Protein AF-A0A846S8R4-F1 (afdb_monomer)

Secondary structure (DSSP, 8-state):
--PPP-------------------------PPPPPSSGGGS-TTTSPPTTTSPPP---SPTT----PPPPSSPPP-----S------------

Sequence (93 aa):
MTNSTAGQDPAEAQTPTPTPASDTSAGEATTPAEAESPEDADPSEVPSTEDLEEPSTEKDPGEEPKAPKREEPEPDHEAVGIGVVDTEEPQAG

Radius of gyration: 28.48 Å; Cα contacts (8 Å, |Δi|>4): 4; chains: 1; bounding box: 70×52×66 Å

Structure (mmCIF, N/CA/C/O backbone):
data_AF-A0A846S8R4-F1
#
_entry.id   AF-A0A846S8R4-F1
#
loop_
_atom_site.group_PDB
_atom_site.id
_atom_site.type_symbol
_atom_site.label_atom_id
_atom_site.label_alt_id
_atom_site.label_comp_id
_atom_site.label_asym_id
_atom_site.label_entity_id
_atom_site.label_seq_id
_atom_site.pdbx_PDB_ins_code
_atom_site.Cartn_x
_atom_site.Cartn_y
_atom_site.Cartn_z
_atom_site.occupancy
_atom_site.B_iso_or_equiv
_atom_site.auth_seq_id
_atom_site.auth_comp_id
_atom_site.auth_asym_id
_atom_site.auth_atom_id
_atom_site.pdbx_PDB_model_num
ATOM 1 N N . MET A 1 1 ? 41.119 -40.442 19.672 1.00 36.91 1 MET A N 1
ATOM 2 C CA . MET A 1 1 ? 41.496 -39.846 18.375 1.00 36.91 1 MET A CA 1
ATOM 3 C C . MET A 1 1 ? 40.276 -39.883 17.469 1.00 36.91 1 MET A C 1
ATOM 5 O O . MET A 1 1 ? 39.760 -40.961 17.232 1.00 36.91 1 MET A O 1
ATOM 9 N N . THR A 1 2 ? 39.791 -38.684 17.129 1.00 47.12 2 THR A N 1
ATOM 10 C CA . THR A 1 2 ? 38.973 -38.279 15.965 1.00 47.12 2 THR A CA 1
ATOM 11 C C . THR A 1 2 ? 37.876 -39.221 15.449 1.00 47.12 2 THR A C 1
ATOM 13 O O . THR A 1 2 ? 3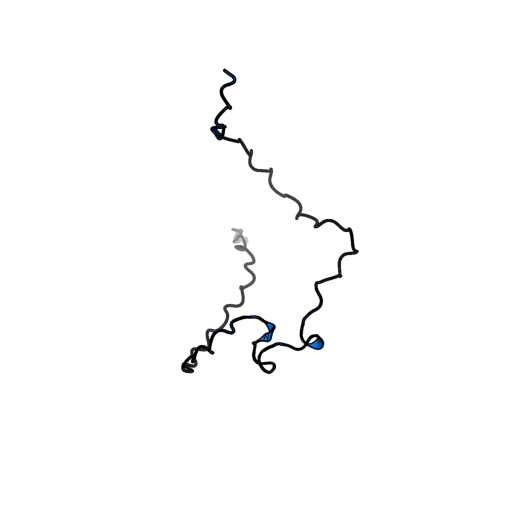8.168 -40.147 14.700 1.00 47.12 2 THR A O 1
ATOM 16 N N . ASN A 1 3 ? 36.612 -38.856 15.688 1.00 44.19 3 ASN A N 1
ATOM 17 C CA . ASN A 1 3 ? 35.605 -38.997 14.637 1.00 44.19 3 ASN A CA 1
ATOM 18 C C . ASN A 1 3 ? 35.426 -37.630 13.975 1.00 44.19 3 ASN A C 1
ATOM 20 O O . ASN A 1 3 ? 35.130 -36.638 14.641 1.00 44.19 3 ASN A O 1
ATOM 24 N N . SER A 1 4 ? 35.716 -37.608 12.679 1.00 54.50 4 SER A N 1
ATOM 25 C CA . SER A 1 4 ? 35.689 -36.445 11.806 1.00 54.50 4 SER A CA 1
ATOM 26 C C . SER A 1 4 ? 34.266 -36.043 11.430 1.00 54.50 4 SER A C 1
ATOM 28 O O . SER A 1 4 ? 33.365 -36.869 11.316 1.00 54.50 4 SER A O 1
ATOM 30 N N . THR A 1 5 ? 34.143 -34.738 11.230 1.00 56.72 5 THR A N 1
ATOM 31 C CA . THR A 1 5 ? 32.990 -33.955 10.796 1.00 56.72 5 THR A CA 1
ATOM 32 C C . THR A 1 5 ? 32.297 -34.470 9.526 1.00 56.72 5 THR A C 1
ATOM 34 O O . THR A 1 5 ? 32.956 -34.862 8.563 1.00 56.72 5 THR A O 1
ATOM 37 N N . ALA A 1 6 ? 30.971 -34.363 9.505 1.00 46.50 6 ALA A N 1
ATOM 38 C CA . ALA A 1 6 ? 30.201 -33.993 8.324 1.00 46.50 6 ALA A CA 1
ATOM 39 C C . ALA A 1 6 ? 29.082 -33.076 8.827 1.00 46.50 6 ALA A C 1
ATOM 41 O O . ALA A 1 6 ? 28.260 -33.485 9.648 1.00 46.50 6 ALA A O 1
ATOM 42 N N . GLY A 1 7 ? 29.143 -31.809 8.418 1.00 41.78 7 GLY A N 1
ATOM 43 C CA . GLY A 1 7 ? 28.171 -30.792 8.784 1.00 41.78 7 GLY A CA 1
ATOM 44 C C . GLY A 1 7 ? 26.790 -31.193 8.286 1.00 41.78 7 GLY A C 1
ATOM 45 O O . GLY A 1 7 ? 26.611 -31.486 7.108 1.00 41.78 7 GLY A O 1
ATOM 46 N N . GLN A 1 8 ? 25.829 -31.226 9.201 1.00 41.91 8 GLN A N 1
ATOM 47 C CA . GLN A 1 8 ? 24.442 -31.025 8.832 1.00 41.91 8 GLN A CA 1
ATOM 48 C C . GLN A 1 8 ? 24.274 -29.518 8.692 1.00 41.91 8 GLN A C 1
ATOM 50 O O . GLN A 1 8 ? 24.334 -28.799 9.691 1.00 41.91 8 GLN A O 1
ATOM 55 N N . ASP A 1 9 ? 24.128 -29.049 7.458 1.00 47.22 9 ASP A N 1
ATOM 56 C CA . ASP A 1 9 ? 23.566 -27.734 7.189 1.00 47.22 9 ASP A CA 1
ATOM 57 C C . ASP A 1 9 ? 22.260 -27.608 7.990 1.00 47.22 9 ASP A C 1
ATOM 59 O O . ASP A 1 9 ? 21.391 -28.482 7.868 1.00 47.22 9 ASP A O 1
ATOM 63 N N . PRO A 1 10 ? 22.092 -26.592 8.855 1.00 49.41 10 PRO A N 1
ATOM 64 C CA . PRO A 1 10 ? 20.782 -26.311 9.398 1.00 49.41 10 PRO A CA 1
ATOM 65 C C . PRO A 1 10 ? 19.941 -25.808 8.229 1.00 49.41 10 PRO A C 1
ATOM 67 O O . PRO A 1 10 ? 20.080 -24.669 7.786 1.00 49.41 10 PRO A O 1
ATOM 70 N N . ALA A 1 11 ? 19.106 -26.712 7.715 1.00 52.66 11 ALA A N 1
ATOM 71 C CA . ALA A 1 11 ? 17.944 -26.379 6.920 1.00 52.66 11 ALA A CA 1
ATOM 72 C C . ALA A 1 11 ? 17.289 -25.145 7.541 1.00 52.66 11 ALA A C 1
ATOM 74 O O . ALA A 1 11 ? 17.027 -25.130 8.744 1.00 52.66 11 ALA A O 1
ATOM 75 N N . GLU A 1 12 ? 17.161 -24.120 6.705 1.00 47.19 12 GLU A N 1
ATOM 76 C CA . GLU A 1 12 ? 16.292 -22.958 6.811 1.00 47.19 12 GLU A CA 1
ATOM 77 C C . GLU A 1 12 ? 15.611 -22.802 8.172 1.00 47.19 12 GLU A C 1
ATOM 79 O O . GLU A 1 12 ? 14.756 -23.605 8.550 1.00 47.19 12 GLU A O 1
ATOM 84 N N . ALA A 1 13 ? 15.951 -21.731 8.893 1.00 54.34 13 ALA A N 1
ATOM 85 C CA . ALA A 1 13 ? 15.161 -21.270 10.024 1.00 54.34 13 ALA A CA 1
ATOM 86 C C . ALA A 1 13 ? 13.784 -20.810 9.516 1.00 54.34 13 ALA A C 1
ATOM 88 O O . ALA A 1 13 ? 13.503 -19.619 9.415 1.00 54.34 13 ALA A O 1
ATOM 89 N N . GLN A 1 14 ? 12.929 -21.770 9.168 1.00 54.50 14 GLN A N 1
ATOM 90 C CA . GLN A 1 14 ? 11.512 -21.563 8.983 1.00 54.50 14 GLN A CA 1
ATOM 91 C C . GLN A 1 14 ? 10.978 -21.241 10.369 1.00 54.50 14 GLN A C 1
ATOM 93 O O . GLN A 1 14 ? 10.797 -22.116 11.219 1.00 54.50 14 GLN A O 1
ATOM 98 N N . THR A 1 15 ? 10.806 -19.949 10.638 1.00 51.94 15 THR A N 1
ATOM 99 C CA . THR A 1 15 ? 9.934 -19.525 11.722 1.00 51.94 15 THR A CA 1
ATOM 100 C C . THR A 1 15 ? 8.596 -20.218 11.469 1.00 51.94 15 THR A C 1
ATOM 102 O O . THR A 1 15 ? 8.075 -20.133 10.355 1.00 51.94 15 THR A O 1
ATOM 105 N N . PRO A 1 16 ? 8.056 -20.990 12.425 1.00 65.56 16 PRO A N 1
ATOM 106 C CA . PRO A 1 16 ? 6.777 -21.635 12.200 1.00 65.56 16 PRO A CA 1
ATOM 107 C C . PRO A 1 16 ? 5.754 -20.529 11.942 1.00 65.56 16 PRO A C 1
ATOM 109 O O . PRO A 1 16 ? 5.482 -19.719 12.829 1.00 65.56 16 PRO A O 1
ATOM 112 N N . THR A 1 17 ? 5.208 -20.468 10.724 1.00 58.53 17 THR A N 1
ATOM 113 C CA . THR A 1 17 ? 3.997 -19.691 10.464 1.00 58.53 17 THR A CA 1
ATOM 114 C C . THR A 1 17 ? 2.957 -20.196 11.459 1.00 58.53 17 THR A C 1
ATOM 116 O O . THR A 1 17 ? 2.695 -21.405 11.471 1.00 58.53 17 THR A O 1
ATOM 119 N N . PRO A 1 18 ? 2.394 -19.339 12.331 1.00 65.75 18 PRO A N 1
ATOM 120 C CA . PRO A 1 18 ? 1.332 -19.778 13.215 1.00 65.75 18 PRO A CA 1
ATOM 121 C C . PRO A 1 18 ? 0.199 -20.288 12.330 1.00 65.75 18 PRO A C 1
ATOM 123 O O . PRO A 1 18 ? -0.418 -19.535 11.582 1.00 65.75 18 PRO A O 1
ATOM 126 N N . THR A 1 19 ? -0.024 -21.599 12.363 1.00 65.44 19 THR A N 1
ATOM 127 C CA . THR A 1 19 ? -1.206 -22.196 11.754 1.00 65.44 19 THR A CA 1
ATOM 128 C C . THR A 1 19 ? -2.377 -21.714 12.600 1.00 65.44 19 THR A C 1
ATOM 130 O O . THR A 1 19 ? -2.383 -22.023 13.797 1.00 65.44 19 THR A O 1
ATOM 133 N N . PRO A 1 20 ? -3.337 -20.940 12.059 1.00 61.19 20 PRO A N 1
ATOM 134 C CA . PRO A 1 20 ? -4.541 -20.652 12.814 1.00 61.19 20 PRO A CA 1
ATOM 135 C C . PRO A 1 20 ? -5.184 -22.003 13.118 1.00 61.19 20 PRO A C 1
ATOM 137 O O . PRO A 1 20 ? -5.503 -22.770 12.209 1.00 61.19 20 PRO A O 1
ATOM 140 N N . ALA A 1 21 ? -5.294 -22.340 14.401 1.00 58.88 21 ALA A N 1
ATOM 141 C CA . ALA A 1 21 ? -6.071 -23.492 14.812 1.00 58.88 21 ALA A CA 1
ATOM 142 C C . ALA A 1 21 ? -7.505 -23.215 14.358 1.00 58.88 21 ALA A C 1
ATOM 144 O O . ALA A 1 21 ? -8.171 -22.341 14.909 1.00 58.88 21 ALA A O 1
ATOM 145 N N . SER A 1 22 ? -7.952 -23.896 13.303 1.00 55.03 22 SER A N 1
ATOM 146 C CA . SER A 1 22 ? -9.348 -23.866 12.892 1.00 55.03 22 SER A CA 1
ATOM 147 C C . SER A 1 22 ? -10.159 -24.559 13.978 1.00 55.03 22 SER A C 1
ATOM 149 O O . SER A 1 22 ? -10.346 -25.776 13.958 1.00 55.03 22 SER A O 1
ATOM 151 N N . ASP A 1 23 ? -10.601 -23.775 14.956 1.00 57.72 23 ASP A N 1
ATOM 152 C CA . ASP A 1 23 ? -11.647 -24.157 15.886 1.00 57.72 23 ASP A CA 1
ATOM 153 C C . ASP A 1 23 ? -12.904 -24.415 15.048 1.00 57.72 23 ASP A C 1
ATOM 155 O O . ASP A 1 23 ? -13.597 -23.502 14.608 1.00 57.72 23 ASP A O 1
ATOM 159 N N . THR A 1 24 ? -13.145 -25.685 14.716 1.00 58.22 24 THR A N 1
ATOM 160 C CA . THR A 1 24 ? -14.378 -26.118 14.048 1.00 58.22 24 THR A CA 1
ATOM 161 C C . THR A 1 24 ? -15.468 -26.227 15.107 1.00 58.22 24 THR A C 1
ATOM 163 O O . THR A 1 24 ? -15.992 -27.303 15.391 1.00 58.22 24 THR A O 1
ATOM 166 N N . SER A 1 25 ? -15.793 -25.099 15.733 1.00 57.28 25 SER A N 1
ATOM 167 C CA . SER A 1 25 ? -17.092 -24.922 16.354 1.00 57.28 25 SER A CA 1
ATOM 168 C C . SER A 1 25 ? -18.073 -24.695 15.212 1.00 57.28 25 SER A C 1
ATOM 170 O O . SER A 1 25 ? -18.077 -23.645 14.572 1.00 57.28 25 SER A O 1
ATOM 172 N N . ALA A 1 26 ? -18.858 -25.726 14.899 1.00 59.09 26 ALA A N 1
ATOM 173 C CA . ALA A 1 26 ? -19.971 -25.650 13.963 1.00 59.09 26 ALA A CA 1
ATOM 174 C C . ALA A 1 26 ? -21.096 -24.795 14.572 1.00 59.09 26 ALA A C 1
ATOM 176 O O . ALA A 1 26 ? -22.164 -25.293 14.919 1.00 59.09 26 ALA A O 1
ATOM 177 N N . GLY A 1 27 ? -20.828 -23.502 14.746 1.00 61.44 27 GLY A N 1
ATOM 178 C CA . GLY A 1 27 ? -21.868 -22.493 14.772 1.00 61.44 27 GLY A CA 1
ATOM 179 C C . GLY A 1 27 ? -22.446 -22.431 13.369 1.00 61.44 27 GLY A C 1
ATOM 180 O O . GLY A 1 27 ? -21.710 -22.280 12.395 1.00 61.44 27 GLY A O 1
ATOM 181 N N . GLU A 1 28 ? -23.753 -22.626 13.253 1.00 61.41 28 GLU A N 1
ATOM 182 C CA . GLU A 1 28 ? -24.479 -22.359 12.020 1.00 61.41 28 GLU A CA 1
ATOM 183 C C . GLU A 1 28 ? -24.167 -20.911 11.615 1.00 61.41 28 GLU A C 1
ATOM 185 O O . GLU A 1 28 ? -24.559 -19.970 12.303 1.00 61.41 28 GLU A O 1
ATOM 190 N N . ALA A 1 29 ? -23.361 -20.731 10.566 1.00 63.78 29 ALA A N 1
ATOM 191 C CA . ALA A 1 29 ? -23.019 -19.415 10.056 1.00 63.78 29 ALA A CA 1
ATOM 192 C C . ALA A 1 29 ? -24.256 -18.860 9.349 1.00 63.78 29 ALA A C 1
ATOM 194 O O . ALA A 1 29 ? -24.432 -19.022 8.143 1.00 63.78 29 ALA A O 1
ATOM 195 N N . THR A 1 30 ? -25.158 -18.248 10.110 1.00 67.56 30 THR A N 1
ATOM 196 C CA . THR A 1 30 ? -26.197 -17.399 9.540 1.00 67.56 30 THR A CA 1
ATOM 197 C C . THR A 1 30 ? -25.502 -16.166 8.991 1.00 67.56 30 THR A C 1
ATOM 199 O O . THR A 1 30 ? -25.126 -15.277 9.751 1.00 67.56 30 THR A O 1
ATOM 202 N N . THR A 1 31 ? -25.275 -16.141 7.678 1.00 71.50 31 THR A N 1
ATOM 203 C CA . THR A 1 31 ? -24.787 -14.950 6.981 1.00 71.50 31 THR A CA 1
ATOM 204 C C . THR A 1 31 ? -25.785 -13.814 7.214 1.00 71.50 31 THR A C 1
ATOM 206 O O . THR A 1 31 ? -26.956 -13.984 6.848 1.00 71.50 31 THR A O 1
ATOM 209 N N . PRO A 1 32 ? -25.368 -12.693 7.828 1.00 73.00 32 PRO A N 1
ATOM 210 C CA . PRO A 1 32 ? -26.208 -11.510 7.955 1.00 73.00 32 PRO A CA 1
ATOM 211 C C . PRO A 1 32 ? -26.691 -11.046 6.578 1.00 73.00 32 PRO A C 1
ATOM 213 O O . PRO A 1 32 ? -26.032 -11.298 5.566 1.00 73.00 32 PRO A O 1
ATOM 216 N N . ALA A 1 33 ? -27.851 -10.390 6.531 1.00 79.44 33 ALA A N 1
ATOM 217 C CA . ALA A 1 33 ? -28.308 -9.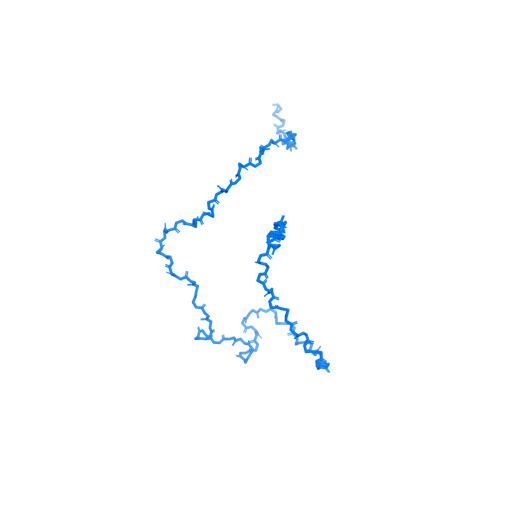755 5.300 1.00 79.44 33 ALA A CA 1
ATOM 218 C C . ALA A 1 33 ? -27.254 -8.739 4.830 1.00 79.44 33 ALA A C 1
ATOM 220 O O . ALA A 1 33 ? -26.735 -7.971 5.639 1.00 79.44 33 ALA A O 1
ATOM 221 N N . GLU A 1 34 ? -26.916 -8.769 3.541 1.00 81.38 34 GLU A N 1
ATOM 222 C CA . GLU A 1 34 ? -25.961 -7.830 2.954 1.00 81.38 34 GLU A CA 1
ATOM 223 C C . GLU A 1 34 ? -26.541 -6.412 3.018 1.00 81.38 34 GLU A C 1
ATOM 225 O O . GLU A 1 34 ? -27.671 -6.182 2.583 1.00 81.38 34 GLU A O 1
ATOM 230 N N . ALA A 1 35 ? -25.781 -5.480 3.591 1.00 82.19 35 ALA A N 1
ATOM 231 C CA . ALA A 1 35 ? -26.158 -4.075 3.630 1.00 82.19 35 ALA A CA 1
ATOM 232 C C . ALA A 1 35 ? -25.983 -3.452 2.239 1.00 82.19 35 ALA A C 1
ATOM 234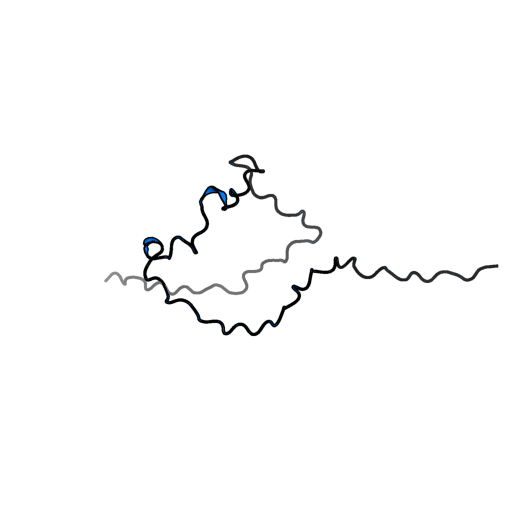 O O . ALA A 1 35 ? -24.972 -3.664 1.569 1.00 82.19 35 ALA A O 1
ATOM 235 N N . GLU A 1 36 ? -26.950 -2.642 1.816 1.00 87.19 36 GLU A N 1
ATOM 236 C CA . GLU A 1 36 ? -26.960 -2.038 0.477 1.00 87.19 36 GLU A CA 1
ATOM 237 C C . GLU A 1 36 ? -25.941 -0.883 0.350 1.00 87.19 36 GLU A C 1
ATOM 239 O O . GLU A 1 36 ? -25.618 -0.435 -0.751 1.00 87.19 36 GLU A O 1
ATOM 244 N N . SER A 1 37 ? -25.422 -0.380 1.478 1.00 85.50 37 SER A N 1
ATOM 245 C CA . SER A 1 37 ? -24.403 0.675 1.588 1.00 85.50 37 SER A CA 1
ATOM 246 C C . SER A 1 37 ? -23.766 0.675 2.990 1.00 85.50 37 SER A C 1
ATOM 248 O O . SER A 1 37 ? -24.393 0.193 3.931 1.00 85.50 37 SER A O 1
ATOM 250 N N . PRO A 1 38 ? -22.553 1.233 3.173 1.00 81.88 38 PRO A N 1
ATOM 251 C CA . PRO A 1 38 ? -21.889 1.27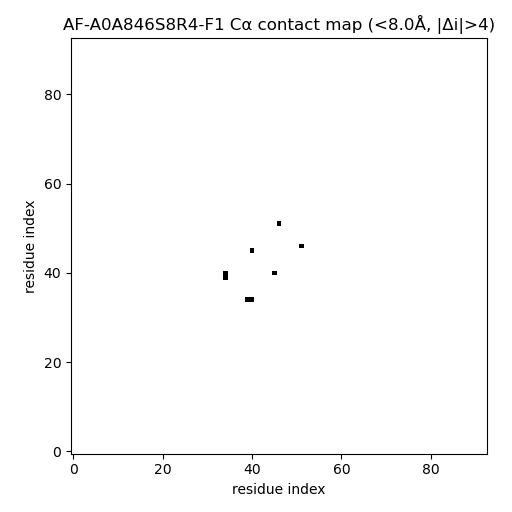9 4.480 1.00 81.88 38 PRO A CA 1
ATOM 252 C C . PRO A 1 38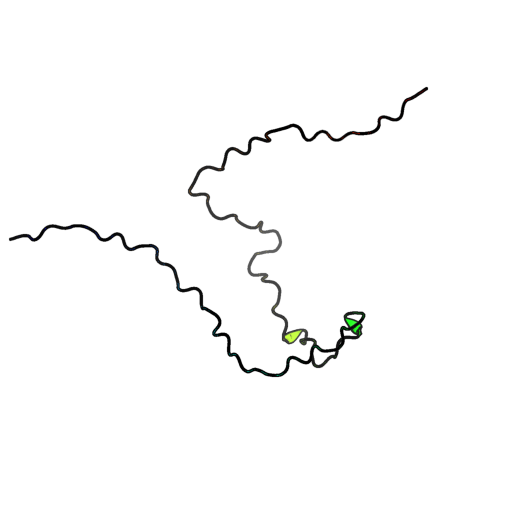 ? -22.682 2.039 5.558 1.00 81.88 38 PRO A C 1
ATOM 254 O O . PRO A 1 38 ? -22.636 1.648 6.718 1.00 81.88 38 PRO A O 1
ATOM 257 N N . GLU A 1 39 ? -23.463 3.062 5.195 1.00 87.50 39 GLU A N 1
ATOM 258 C CA . GLU A 1 39 ? -24.379 3.741 6.127 1.00 87.50 39 GLU A CA 1
ATOM 259 C C . GLU A 1 39 ? -25.550 2.872 6.629 1.00 87.50 39 GLU A C 1
ATOM 261 O O . GLU A 1 39 ? -26.151 3.216 7.645 1.00 87.50 39 GLU A O 1
ATOM 266 N N . ASP A 1 40 ? -25.889 1.779 5.936 1.00 90.00 40 ASP A N 1
ATOM 267 C CA . ASP A 1 40 ? -26.975 0.855 6.310 1.00 90.00 40 ASP A CA 1
ATOM 268 C C . ASP A 1 40 ? -26.473 -0.303 7.198 1.00 90.00 40 ASP A C 1
ATOM 270 O O . ASP A 1 40 ? -27.255 -1.125 7.673 1.00 90.00 40 ASP A O 1
ATOM 274 N N . ALA A 1 41 ? -25.158 -0.377 7.437 1.00 86.38 41 ALA A N 1
ATOM 275 C CA . ALA A 1 41 ? -24.565 -1.393 8.294 1.00 86.38 41 ALA A CA 1
ATOM 276 C C . ALA A 1 41 ? -25.027 -1.243 9.754 1.00 86.38 41 ALA A C 1
ATOM 278 O O . ALA A 1 41 ? -25.172 -0.132 10.272 1.00 86.38 41 ALA A O 1
ATOM 279 N N . ASP A 1 42 ? -25.223 -2.377 10.436 1.00 88.62 42 ASP A N 1
ATOM 280 C CA . ASP A 1 42 ? -25.571 -2.389 11.857 1.00 88.62 42 ASP A CA 1
ATOM 281 C C . ASP A 1 42 ? -24.447 -1.727 12.678 1.00 88.62 42 ASP A C 1
ATOM 283 O O . ASP A 1 42 ? -23.305 -2.199 12.642 1.00 88.62 42 ASP A O 1
ATOM 287 N N . PRO A 1 43 ? -24.729 -0.658 13.447 1.00 85.06 43 PRO A N 1
ATOM 288 C CA . PRO A 1 43 ? -23.715 0.028 14.237 1.00 85.06 43 PRO A CA 1
ATOM 289 C C . PRO A 1 43 ? -23.076 -0.850 15.321 1.00 85.06 43 PRO A C 1
ATOM 291 O O . PRO A 1 43 ? -22.032 -0.467 15.837 1.00 85.06 43 PRO A O 1
ATOM 294 N N . SER A 1 44 ? -23.669 -1.992 15.698 1.00 88.62 44 SER A N 1
ATOM 295 C CA . SER A 1 44 ? -23.007 -2.932 16.614 1.00 88.62 44 SER A CA 1
ATOM 296 C C . SER A 1 44 ? -21.901 -3.752 15.952 1.00 88.62 44 SER A C 1
ATOM 298 O O . SER A 1 44 ? -21.037 -4.269 16.654 1.00 88.62 44 SER A O 1
ATOM 300 N N . GLU A 1 45 ? -21.941 -3.889 14.626 1.00 86.31 45 GLU A N 1
ATOM 301 C CA . GLU A 1 45 ? -20.971 -4.651 13.831 1.00 86.31 45 GLU A CA 1
ATOM 302 C C . GLU A 1 45 ? -19.874 -3.745 13.248 1.00 86.31 45 GLU A C 1
ATOM 304 O O . GLU A 1 45 ? -18.792 -4.221 12.906 1.00 86.31 45 GLU A O 1
ATOM 309 N N . VAL A 1 46 ? -20.131 -2.435 13.135 1.00 89.19 46 VAL A N 1
ATOM 310 C CA . VAL A 1 46 ? -19.140 -1.454 12.677 1.00 89.19 46 VAL A CA 1
ATOM 311 C C . VAL A 1 46 ? -18.209 -1.084 13.841 1.00 89.19 46 VAL A C 1
ATOM 313 O O . VAL A 1 46 ? -18.685 -0.556 14.848 1.00 89.19 46 VAL A O 1
ATOM 316 N N . PRO A 1 47 ? -16.884 -1.312 13.728 1.00 87.88 47 PRO A N 1
ATOM 317 C CA . PRO A 1 47 ? -15.928 -0.900 14.752 1.00 87.88 47 PRO A CA 1
ATOM 318 C C . PRO A 1 47 ? -15.978 0.610 14.983 1.00 87.88 47 PRO A C 1
ATOM 320 O O . PRO A 1 47 ? -16.144 1.386 14.036 1.00 87.88 47 PRO A O 1
ATOM 323 N N . SER A 1 48 ? -15.800 1.041 16.233 1.00 90.19 48 SER A N 1
ATOM 324 C CA . SER A 1 48 ? -15.699 2.469 16.521 1.00 90.19 48 SER A CA 1
ATOM 325 C C . SER A 1 48 ? -14.379 3.035 15.992 1.00 90.19 48 SER A C 1
ATOM 327 O O . SER A 1 48 ? -13.412 2.306 15.768 1.00 90.19 48 SER A O 1
ATOM 329 N N . THR A 1 49 ? -14.315 4.349 15.781 1.00 88.25 49 THR A N 1
ATOM 330 C CA . THR A 1 49 ? -13.095 5.014 15.297 1.00 88.25 49 THR A CA 1
ATOM 331 C C . THR A 1 49 ? -11.894 4.799 16.210 1.00 88.25 49 THR A C 1
ATOM 333 O O . THR A 1 49 ? -10.764 4.776 15.742 1.00 88.25 49 THR A O 1
ATOM 336 N N . GLU A 1 50 ? -12.144 4.628 17.502 1.00 90.44 50 GLU A N 1
ATOM 337 C CA . GLU A 1 50 ? -11.160 4.357 18.537 1.00 90.44 50 GLU A CA 1
ATOM 338 C C . GLU A 1 50 ? -10.634 2.914 18.495 1.00 90.44 50 GLU A C 1
ATOM 340 O O . GLU A 1 50 ? -9.525 2.665 18.968 1.00 90.44 50 GLU A O 1
ATOM 345 N N . ASP A 1 51 ? -11.408 1.979 17.932 1.00 90.75 51 ASP A N 1
ATOM 346 C CA . ASP A 1 51 ? -11.009 0.577 17.748 1.00 90.75 51 ASP A CA 1
ATOM 347 C C . ASP A 1 51 ? -10.184 0.367 16.468 1.00 90.75 51 ASP A C 1
ATOM 349 O O . ASP A 1 51 ? -9.510 -0.655 16.324 1.00 90.75 51 ASP A O 1
ATOM 353 N N . LEU A 1 52 ? -10.243 1.308 15.520 1.00 89.06 52 LEU A N 1
ATOM 354 C CA . LEU A 1 52 ? -9.461 1.242 14.291 1.00 89.06 52 LEU A CA 1
ATOM 355 C C . LEU A 1 52 ? -8.010 1.634 14.574 1.00 89.06 52 LEU A C 1
ATOM 357 O O . LEU A 1 52 ? -7.722 2.730 15.052 1.00 89.06 52 LEU A O 1
ATOM 361 N N . GLU A 1 53 ? -7.078 0.747 14.229 1.00 85.75 53 GLU A N 1
ATOM 362 C CA . GLU A 1 53 ? -5.657 1.078 14.263 1.00 85.75 53 GLU A CA 1
ATOM 363 C C . GLU A 1 53 ? -5.366 2.219 13.280 1.00 85.75 53 GLU A C 1
ATOM 365 O O . GLU A 1 53 ? -5.776 2.185 12.114 1.00 85.75 53 GLU A O 1
ATOM 370 N N . GLU A 1 54 ? -4.640 3.241 13.742 1.00 83.19 54 GLU A N 1
ATOM 371 C CA . GLU A 1 54 ? -4.188 4.302 12.849 1.00 83.19 54 GLU A CA 1
ATOM 372 C C . GLU A 1 54 ? -3.268 3.711 11.770 1.00 83.19 54 GLU A C 1
ATOM 374 O O . GLU A 1 54 ? -2.442 2.836 12.064 1.00 83.19 54 GLU A O 1
ATOM 379 N N . PRO A 1 55 ? -3.359 4.188 10.513 1.00 74.94 55 PRO A N 1
ATOM 380 C CA . PRO A 1 55 ? -2.394 3.797 9.499 1.00 74.94 55 PRO A CA 1
ATOM 381 C C . PRO A 1 55 ? -0.992 4.114 10.021 1.00 74.94 55 PRO A C 1
ATOM 383 O O . PRO A 1 55 ? -0.747 5.216 10.506 1.00 74.94 55 PRO A O 1
ATOM 386 N N . SER A 1 56 ? -0.076 3.146 9.935 1.00 72.75 56 SER A N 1
ATOM 387 C CA . SER A 1 56 ? 1.276 3.278 10.485 1.00 72.75 56 SER A CA 1
ATOM 388 C C . SER A 1 56 ? 1.981 4.535 9.955 1.00 72.75 56 SER A C 1
ATOM 390 O O . SER A 1 56 ? 2.518 4.537 8.846 1.00 72.75 56 SER A O 1
ATOM 392 N N . THR A 1 57 ? 2.036 5.581 10.783 1.00 72.75 57 THR A N 1
ATOM 393 C CA . THR A 1 57 ? 2.780 6.832 10.552 1.00 72.75 57 THR A CA 1
ATOM 394 C C . THR A 1 57 ? 4.221 6.759 11.059 1.00 72.75 57 THR A C 1
ATOM 396 O O . THR A 1 57 ? 4.905 7.774 11.131 1.00 72.75 57 THR A O 1
ATOM 399 N N . GLU A 1 58 ? 4.722 5.563 11.395 1.00 74.19 58 GLU A N 1
ATOM 400 C CA . GLU A 1 58 ? 6.105 5.376 11.862 1.00 74.19 58 GLU A CA 1
ATOM 401 C C . GLU A 1 58 ? 7.152 5.883 10.850 1.00 74.19 58 GLU A C 1
ATOM 403 O O . GLU A 1 58 ? 8.295 6.161 11.214 1.00 74.19 58 GLU A O 1
ATOM 408 N N . LYS A 1 59 ? 6.770 6.023 9.576 1.00 78.62 59 LYS A N 1
ATOM 409 C CA . LYS A 1 59 ? 7.570 6.705 8.557 1.00 78.62 59 LYS A CA 1
ATOM 410 C C . LYS A 1 59 ? 7.112 8.145 8.405 1.00 78.62 59 LYS A C 1
ATOM 412 O O . LYS A 1 59 ? 5.916 8.412 8.293 1.00 78.62 59 LYS A O 1
ATOM 417 N N . ASP A 1 60 ? 8.084 9.051 8.358 1.00 83.62 60 ASP A N 1
ATOM 418 C CA . ASP A 1 60 ? 7.815 10.465 8.142 1.00 83.62 60 ASP A CA 1
ATOM 419 C C . ASP A 1 60 ? 7.045 10.659 6.821 1.00 83.62 60 ASP A C 1
ATOM 421 O O . ASP A 1 60 ? 7.380 10.030 5.808 1.00 83.62 60 ASP A O 1
ATOM 425 N N . PRO A 1 61 ? 6.029 11.540 6.783 1.00 77.50 61 PRO A N 1
ATOM 426 C CA . PRO A 1 61 ? 5.343 11.887 5.546 1.00 77.50 61 PRO A CA 1
ATOM 427 C C . PRO A 1 61 ? 6.343 12.324 4.464 1.00 77.50 61 PRO A C 1
ATOM 429 O O . PRO A 1 61 ? 7.087 13.288 4.641 1.00 77.50 61 PRO A O 1
ATOM 432 N N . GLY A 1 62 ? 6.353 11.613 3.333 1.00 81.19 62 GLY A N 1
ATOM 433 C CA . GLY A 1 62 ? 7.291 11.843 2.228 1.00 81.19 62 GLY A CA 1
ATOM 434 C C . GLY A 1 62 ? 8.519 10.925 2.211 1.00 81.19 62 GLY A C 1
ATOM 435 O O . GLY A 1 62 ? 9.307 11.012 1.272 1.00 81.19 62 GLY A O 1
ATOM 436 N N . GLU A 1 63 ? 8.687 10.029 3.189 1.00 81.38 63 GLU A N 1
ATOM 437 C CA . GLU A 1 63 ? 9.667 8.945 3.089 1.00 81.38 63 GLU A CA 1
ATOM 438 C C . GLU A 1 63 ? 9.175 7.885 2.087 1.00 81.38 63 GLU A C 1
ATOM 440 O O . GLU A 1 63 ? 8.109 7.289 2.255 1.00 81.38 63 GLU A O 1
ATOM 445 N N . GLU A 1 64 ? 9.949 7.644 1.025 1.00 82.81 64 GLU A N 1
ATOM 446 C CA . GLU A 1 64 ? 9.641 6.583 0.063 1.00 82.81 64 GLU A CA 1
ATOM 447 C C . GLU A 1 64 ? 9.755 5.191 0.714 1.00 82.81 64 GLU A C 1
ATOM 449 O O . GLU A 1 64 ? 10.653 4.957 1.536 1.00 82.81 64 GLU A O 1
ATOM 454 N N . PRO A 1 65 ? 8.908 4.223 0.316 1.00 79.25 65 PRO A N 1
ATOM 455 C CA . PRO A 1 65 ? 9.071 2.834 0.716 1.00 79.25 65 PRO A CA 1
ATOM 456 C C . PRO A 1 65 ? 10.455 2.324 0.301 1.00 79.25 65 PRO A C 1
ATOM 458 O O . PRO A 1 65 ? 10.779 2.226 -0.883 1.00 79.25 65 PRO A O 1
ATOM 461 N N . LYS A 1 66 ? 11.290 1.974 1.281 1.00 80.50 66 LYS A N 1
ATOM 462 C CA . LYS A 1 66 ? 12.597 1.371 1.007 1.00 80.50 66 LYS A CA 1
ATOM 463 C C . LYS A 1 66 ? 12.392 -0.083 0.613 1.00 80.50 66 LYS A C 1
ATOM 465 O O . LYS A 1 66 ? 12.029 -0.906 1.453 1.00 80.50 66 LYS A O 1
ATOM 470 N N . ALA A 1 67 ? 12.654 -0.402 -0.650 1.00 83.38 67 ALA A N 1
ATOM 471 C CA . ALA A 1 67 ? 12.736 -1.790 -1.078 1.00 83.38 67 ALA A CA 1
ATOM 472 C C . ALA A 1 67 ? 13.831 -2.524 -0.272 1.00 83.38 67 ALA A C 1
ATOM 474 O O . ALA A 1 67 ? 14.866 -1.923 0.054 1.00 83.38 67 ALA A O 1
ATOM 475 N N . PRO A 1 68 ? 13.638 -3.816 0.052 1.00 82.19 68 PRO A N 1
ATOM 476 C CA . PRO A 1 68 ? 14.711 -4.652 0.569 1.00 82.19 68 PRO A CA 1
ATOM 477 C C . PRO A 1 68 ? 15.938 -4.581 -0.344 1.00 82.19 68 PRO A C 1
ATOM 479 O O . PRO A 1 68 ? 15.820 -4.440 -1.563 1.00 82.19 68 PRO A O 1
ATOM 482 N N . LYS A 1 69 ? 17.134 -4.687 0.242 1.00 85.81 69 LYS A N 1
ATOM 483 C CA . LYS A 1 69 ? 18.362 -4.765 -0.554 1.00 85.81 69 LYS A CA 1
ATOM 484 C C . LYS A 1 69 ? 18.306 -6.032 -1.400 1.00 85.81 69 LYS A C 1
ATOM 486 O O . LYS A 1 69 ? 18.081 -7.113 -0.865 1.00 85.81 69 LYS A O 1
ATOM 491 N N . ARG A 1 70 ? 18.529 -5.891 -2.703 1.00 84.38 70 ARG A N 1
ATOM 492 C CA . ARG A 1 70 ? 18.648 -7.035 -3.603 1.00 84.38 70 ARG A CA 1
ATOM 493 C C . ARG A 1 70 ? 19.955 -7.764 -3.306 1.00 84.38 70 ARG A C 1
ATOM 495 O O . ARG A 1 70 ? 21.022 -7.158 -3.378 1.00 84.38 70 ARG A O 1
ATOM 502 N N . GLU A 1 71 ? 19.863 -9.038 -2.950 1.00 88.69 71 GLU A N 1
ATOM 503 C CA . GLU A 1 71 ? 21.036 -9.912 -2.794 1.00 88.69 71 GLU A CA 1
ATOM 504 C C . GLU A 1 71 ? 21.436 -10.554 -4.130 1.00 88.69 71 GLU A C 1
ATOM 506 O O . GLU A 1 71 ? 22.605 -10.862 -4.356 1.00 88.69 71 GLU A O 1
ATOM 511 N N . GLU A 1 72 ? 20.472 -10.675 -5.043 1.00 88.06 72 GLU A N 1
ATOM 512 C CA . GLU A 1 72 ? 20.620 -11.281 -6.362 1.00 88.06 72 GLU A CA 1
ATOM 513 C C . GLU A 1 72 ? 20.377 -10.245 -7.472 1.00 88.06 72 GLU A C 1
ATOM 515 O O . GLU A 1 72 ? 19.621 -9.288 -7.267 1.00 88.06 72 GLU A O 1
ATOM 520 N N . PRO A 1 73 ? 21.009 -10.398 -8.649 1.00 87.62 73 PRO A N 1
ATOM 521 C CA . PRO A 1 73 ? 20.761 -9.517 -9.788 1.00 87.62 73 PRO A CA 1
ATOM 522 C C . PRO A 1 73 ? 19.279 -9.523 -10.192 1.00 87.62 73 PRO A C 1
ATOM 524 O O . PRO A 1 73 ? 18.560 -10.502 -9.980 1.00 87.62 73 PRO A O 1
ATOM 527 N N . GLU A 1 74 ? 18.798 -8.413 -10.759 1.00 85.38 74 GLU A N 1
ATOM 528 C CA . GLU A 1 74 ? 17.437 -8.386 -11.300 1.00 85.38 74 GLU A CA 1
ATOM 529 C C . GLU A 1 74 ? 17.320 -9.391 -12.453 1.00 85.38 74 GLU A C 1
ATOM 531 O O . GLU A 1 74 ? 18.269 -9.519 -13.228 1.00 85.38 74 GLU A O 1
ATOM 536 N N . PRO A 1 75 ? 16.185 -10.100 -12.591 1.00 86.31 75 PRO A N 1
ATOM 537 C CA . PRO A 1 75 ? 15.902 -10.828 -13.816 1.00 86.31 75 PRO A CA 1
ATOM 538 C C . PRO A 1 75 ? 15.985 -9.870 -15.002 1.00 86.31 75 PRO A C 1
ATOM 540 O O . PRO A 1 75 ? 15.440 -8.765 -14.944 1.00 86.31 75 PRO A O 1
ATOM 543 N N . ASP A 1 76 ? 16.639 -10.296 -16.080 1.00 85.81 76 ASP A N 1
ATOM 544 C CA . ASP A 1 76 ? 16.671 -9.531 -17.320 1.00 85.81 76 ASP A CA 1
ATOM 545 C C . ASP A 1 76 ? 15.242 -9.455 -17.877 1.00 85.81 76 ASP A C 1
ATOM 547 O O . ASP A 1 76 ? 14.728 -10.398 -18.483 1.00 85.81 76 ASP A O 1
ATOM 551 N N . HIS A 1 77 ? 14.556 -8.342 -17.607 1.00 82.88 77 HIS A N 1
ATOM 552 C CA . HIS A 1 77 ? 13.211 -8.077 -18.103 1.00 82.88 77 HIS A CA 1
ATOM 553 C C . HIS A 1 77 ? 13.273 -7.765 -19.603 1.00 82.88 77 HIS A C 1
ATOM 555 O O . HIS A 1 77 ? 13.221 -6.610 -20.025 1.00 82.88 77 HIS A O 1
ATOM 561 N N . GLU A 1 78 ? 13.398 -8.801 -20.428 1.00 85.00 78 GLU A N 1
ATOM 562 C CA . GLU A 1 78 ? 13.211 -8.677 -21.867 1.00 85.00 78 GLU A CA 1
ATOM 563 C C . GLU A 1 78 ? 11.708 -8.610 -22.165 1.00 85.00 78 GLU A C 1
ATOM 565 O O . GLU A 1 78 ? 10.954 -9.545 -21.886 1.00 85.00 78 GLU A O 1
ATOM 570 N N . ALA A 1 79 ? 11.253 -7.490 -22.735 1.00 82.56 79 ALA A N 1
ATOM 571 C CA . ALA A 1 79 ? 9.919 -7.393 -23.316 1.00 82.56 79 ALA A CA 1
ATOM 572 C C . ALA A 1 79 ? 9.878 -8.252 -24.588 1.00 82.56 79 ALA A C 1
ATOM 574 O O . ALA A 1 79 ? 10.091 -7.773 -25.703 1.00 82.56 79 ALA A O 1
ATOM 575 N N . VAL A 1 80 ? 9.676 -9.556 -24.412 1.00 82.69 80 VAL A N 1
ATOM 576 C CA . VAL A 1 80 ? 9.573 -10.499 -25.522 1.00 82.69 80 VAL A CA 1
ATOM 577 C C . VAL A 1 80 ? 8.227 -10.292 -26.209 1.00 82.69 80 VAL A C 1
ATOM 579 O O . VAL A 1 80 ? 7.174 -10.638 -25.677 1.00 82.69 80 VAL A O 1
ATOM 582 N N . GLY A 1 81 ? 8.286 -9.739 -27.420 1.00 80.31 81 GLY A N 1
ATOM 583 C CA . GLY A 1 81 ? 7.123 -9.426 -28.245 1.00 80.31 81 GLY A CA 1
ATOM 584 C C . GLY A 1 81 ? 6.703 -7.962 -28.134 1.00 80.31 81 GLY A C 1
ATOM 585 O O . GLY A 1 81 ? 6.656 -7.372 -27.059 1.00 80.31 81 GLY A O 1
ATOM 586 N N . ILE A 1 82 ? 6.379 -7.361 -29.276 1.00 76.44 82 ILE A N 1
ATOM 587 C CA . ILE A 1 82 ? 5.752 -6.042 -29.325 1.00 76.44 82 ILE A CA 1
ATOM 588 C C . ILE A 1 82 ? 4.259 -6.285 -29.106 1.00 76.44 82 ILE A C 1
ATOM 590 O O . ILE A 1 82 ? 3.637 -6.995 -29.897 1.00 76.44 82 ILE A O 1
ATOM 594 N N . GLY A 1 83 ? 3.677 -5.729 -28.045 1.00 73.81 83 GLY A N 1
ATOM 595 C CA . GLY A 1 83 ? 2.224 -5.647 -27.944 1.00 73.81 83 GLY A CA 1
ATOM 596 C C . GLY A 1 83 ? 1.709 -4.820 -29.119 1.00 73.81 83 GLY A C 1
ATOM 597 O O . GLY A 1 83 ? 1.954 -3.617 -29.176 1.00 73.81 83 GLY A O 1
ATOM 598 N N . VAL A 1 84 ? 1.061 -5.465 -30.087 1.00 78.62 84 VAL A N 1
ATOM 599 C CA . VAL A 1 84 ? 0.415 -4.770 -31.202 1.00 78.62 84 VAL A CA 1
ATOM 600 C C . VAL A 1 84 ? -0.868 -4.162 -30.649 1.00 78.62 84 VAL A C 1
ATOM 602 O O . VAL A 1 84 ? -1.786 -4.887 -30.276 1.00 78.62 84 VAL A O 1
ATOM 605 N N . VAL A 1 85 ? -0.907 -2.836 -30.531 1.00 76.62 85 VAL A N 1
ATOM 606 C CA . VAL A 1 85 ? -2.150 -2.107 -30.271 1.00 76.62 85 VAL A CA 1
ATOM 607 C C . VAL A 1 85 ? -2.645 -1.611 -31.618 1.00 76.62 85 VAL A C 1
ATOM 609 O O . VAL A 1 85 ? -2.099 -0.648 -32.159 1.00 76.62 85 VAL A O 1
ATOM 612 N N . ASP A 1 86 ? -3.654 -2.283 -32.167 1.00 73.81 86 ASP A N 1
ATOM 613 C CA . ASP A 1 86 ? -4.365 -1.798 -33.346 1.00 73.81 86 ASP A CA 1
ATOM 614 C C . ASP A 1 86 ? -5.050 -0.474 -32.977 1.00 73.81 86 ASP A C 1
ATOM 616 O O . ASP A 1 86 ? -6.068 -0.442 -32.290 1.00 73.81 86 ASP A O 1
ATOM 620 N N . THR A 1 87 ? -4.455 0.646 -33.384 1.00 70.31 87 THR A N 1
ATOM 621 C CA . THR A 1 87 ? -5.150 1.934 -33.395 1.00 70.31 87 THR A CA 1
ATOM 622 C C . THR A 1 87 ? -5.802 2.050 -34.760 1.00 70.31 87 THR A C 1
ATOM 624 O O . THR A 1 87 ? -5.103 2.137 -35.767 1.00 70.31 87 THR A O 1
ATOM 627 N N . GLU A 1 88 ? -7.132 2.019 -34.811 1.00 74.12 88 GLU A N 1
ATOM 628 C CA . GLU A 1 88 ? -7.863 2.349 -36.032 1.00 74.12 88 GLU A CA 1
ATOM 629 C C . GLU A 1 88 ? -7.518 3.798 -36.416 1.00 74.12 88 GLU A C 1
ATOM 631 O O . GLU A 1 88 ? -7.961 4.756 -35.782 1.00 74.12 88 GLU A O 1
ATOM 636 N N . GLU A 1 89 ? -6.649 3.972 -37.412 1.00 70.88 89 GLU A N 1
ATOM 637 C CA . GLU A 1 89 ? -6.273 5.285 -37.932 1.00 70.88 89 GLU A CA 1
ATOM 638 C C . GLU A 1 89 ? -7.511 5.904 -38.612 1.00 70.88 89 GLU A C 1
ATOM 640 O O . GLU A 1 89 ? -8.089 5.265 -39.502 1.00 70.88 89 GLU A O 1
ATO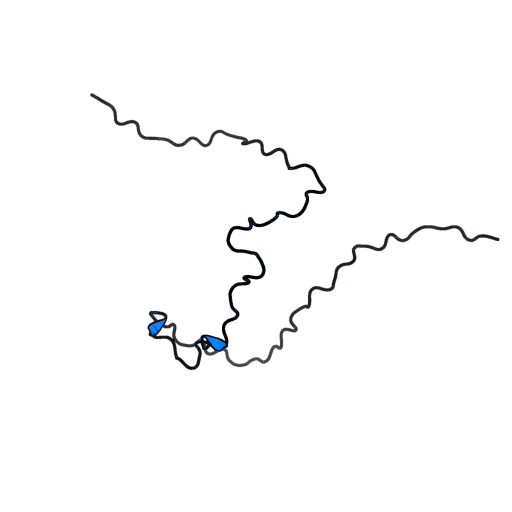M 645 N N . PRO A 1 90 ? -7.970 7.119 -38.241 1.00 68.19 90 PRO A N 1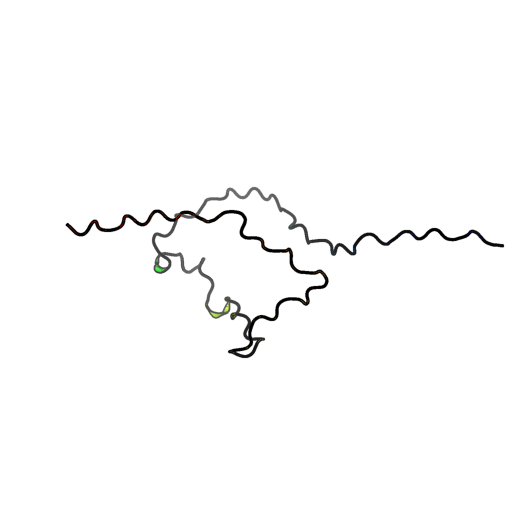
ATOM 646 C CA . PRO A 1 90 ? -9.049 7.766 -38.970 1.00 68.19 90 PRO A CA 1
ATOM 647 C C . PRO A 1 90 ? -8.539 8.098 -40.374 1.00 68.19 90 PRO A C 1
ATOM 649 O O . PRO A 1 90 ? -7.730 9.003 -40.565 1.00 68.19 90 PRO A O 1
ATOM 652 N N . GLN A 1 91 ? -9.008 7.331 -41.357 1.00 60.88 91 GLN A N 1
ATOM 653 C CA . GLN A 1 91 ? -8.723 7.516 -42.776 1.00 60.88 91 GLN A CA 1
ATOM 654 C C . GLN A 1 91 ? -9.146 8.942 -43.174 1.00 60.88 91 GLN A C 1
ATOM 656 O O . GLN A 1 91 ? -10.339 9.235 -43.280 1.00 60.88 91 GLN A O 1
ATOM 661 N N . ALA A 1 92 ? -8.185 9.850 -43.354 1.00 66.75 92 ALA A N 1
ATOM 662 C CA . ALA A 1 92 ? -8.450 11.165 -43.924 1.00 66.75 92 ALA A CA 1
ATOM 663 C C . ALA A 1 92 ? -8.693 10.998 -45.433 1.00 66.75 92 ALA A C 1
ATOM 665 O O . ALA A 1 92 ? -7.808 10.532 -46.153 1.00 66.75 92 ALA A O 1
ATOM 666 N N . GLY A 1 93 ? -9.919 11.306 -45.865 1.00 51.69 93 GLY A N 1
ATOM 667 C CA . GLY A 1 93 ? -10.359 11.269 -47.265 1.00 51.69 93 GLY A CA 1
ATOM 668 C C . GLY A 1 93 ? -9.885 12.444 -48.107 1.00 51.69 93 GLY A C 1
ATOM 669 O O . GLY A 1 93 ? -9.457 13.470 -47.530 1.00 51.69 93 GLY A O 1
#

Mean predicted aligned error: 20.16 Å

Foldseek 3Di:
DDDDDDDDDPPDPPPPPPDPPPPPPPDPPPPPDDQPDPVRDDPVPDDDPVRDDDDPCVDPVPDDPDDPDDPDDDPPPDPPDDPDDDDPDPDDD

Solvent-accessible surface area (b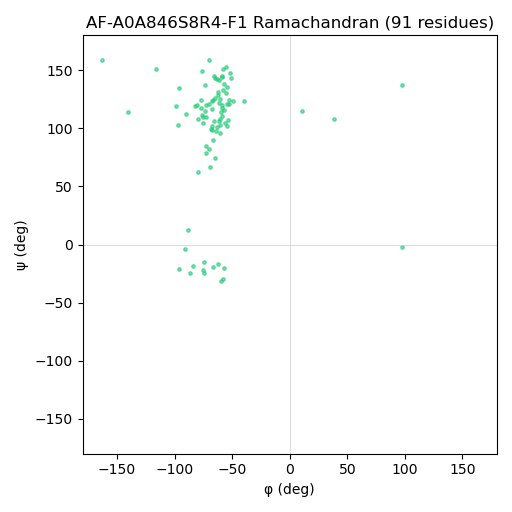ackbone atoms only — not comparable to full-atom values): 7215 Å² total; per-residue (Å²): 134,84,86,80,89,79,86,76,77,80,72,72,90,71,72,78,73,82,71,78,79,78,75,82,70,86,65,83,79,77,76,72,83,82,58,95,42,82,91,64,48,59,72,90,78,50,78,52,79,87,72,51,78,74,79,84,65,90,58,61,92,87,64,75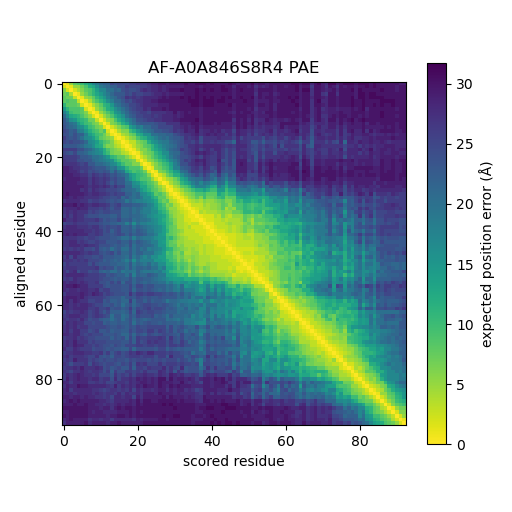,88,78,73,78,83,76,90,64,82,78,78,83,83,72,78,82,69,82,84,80,74,87,70,85,71,82,80,83,128

pLDDT: mean 72.53, std 14.46, range [36.91, 90.75]